Protein AF-A0A0F8ZEJ1-F1 (afdb_monomer)

pLDDT: me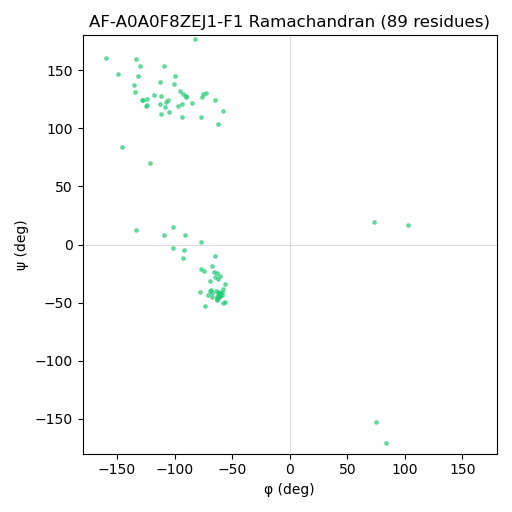an 88.2, std 9.76, range [40.5, 95.88]

Mean predicted aligned error: 4.87 Å

Nearest PDB structures (foldseek):
  7dwc-assembly4_D  TM=5.377E-01  e=4.653E+00  Bacteroides thetaiotaomicron VPI-5482
  6bkf-assembly1_A  TM=5.881E-01  e=9.339E+00  Homo sapiens
  8em5-assembly5_E  TM=4.392E-01  e=9.339E+00  Mycolicibacterium thermoresistibile
  1vpv-assembly1_A  TM=3.616E-01  e=7.249E+00  Thermotoga maritima

Organism: NCBI:txid412755

Radius of gyration: 14.81 Å; Cα contacts (8 Å, |Δi|>4): 144; chains: 1; bounding box: 30×26×49 Å

Structure (mmCIF, N/CA/C/O backbone):
data_AF-A0A0F8ZEJ1-F1
#
_entry.id   AF-A0A0F8ZEJ1-F1
#
loop_
_atom_site.group_PDB
_atom_site.id
_atom_site.type_symbol
_atom_site.label_atom_id
_atom_site.label_alt_id
_atom_site.label_comp_id
_atom_site.label_asym_id
_atom_site.label_entity_id
_atom_site.label_seq_id
_atom_site.pdbx_PDB_ins_code
_atom_site.Cartn_x
_atom_site.Cartn_y
_atom_site.Cartn_z
_atom_site.occupancy
_atom_site.B_iso_or_equiv
_atom_site.auth_seq_id
_atom_site.auth_comp_id
_atom_site.auth_asym_id
_atom_site.auth_atom_id
_atom_site.pdbx_PDB_model_num
ATOM 1 N N . MET A 1 1 ? -14.237 -6.514 -11.236 1.00 40.50 1 MET A N 1
ATOM 2 C CA . MET A 1 1 ? -14.770 -6.798 -9.885 1.00 40.50 1 MET A CA 1
ATOM 3 C C . MET A 1 1 ? -15.176 -5.473 -9.253 1.00 40.50 1 MET A C 1
ATOM 5 O O . MET A 1 1 ? -14.572 -4.466 -9.595 1.00 40.50 1 MET A O 1
ATOM 9 N N . ALA A 1 2 ? -16.233 -5.416 -8.437 1.00 44.53 2 ALA A N 1
ATOM 10 C CA . ALA A 1 2 ? -16.653 -4.152 -7.825 1.00 44.53 2 ALA A CA 1
ATOM 11 C C . ALA A 1 2 ? -15.563 -3.643 -6.866 1.00 44.53 2 ALA A C 1
ATOM 13 O O . ALA A 1 2 ? -15.179 -4.372 -5.953 1.00 44.53 2 ALA A O 1
ATOM 14 N N . ARG A 1 3 ? -15.083 -2.408 -7.075 1.00 59.78 3 ARG A N 1
ATOM 15 C CA . ARG A 1 3 ? -14.151 -1.715 -6.173 1.00 59.78 3 ARG A CA 1
ATOM 16 C C . ARG A 1 3 ? -14.832 -1.530 -4.824 1.00 59.78 3 ARG A C 1
ATOM 18 O O . ARG A 1 3 ? -15.723 -0.693 -4.693 1.00 59.78 3 ARG A O 1
ATOM 25 N N . ARG A 1 4 ? -14.456 -2.334 -3.835 1.00 73.00 4 ARG A N 1
ATOM 26 C CA . ARG A 1 4 ? -14.913 -2.135 -2.462 1.00 73.00 4 ARG A CA 1
ATOM 27 C C . ARG A 1 4 ? -13.916 -1.219 -1.767 1.00 73.00 4 ARG A C 1
ATOM 29 O O . ARG A 1 4 ? -12.718 -1.471 -1.806 1.00 73.00 4 ARG A O 1
ATOM 36 N N . THR A 1 5 ? -14.427 -0.159 -1.162 1.00 89.25 5 THR A N 1
ATOM 37 C CA . THR A 1 5 ? -13.674 0.749 -0.299 1.00 89.25 5 THR A CA 1
ATOM 38 C C . THR A 1 5 ? -14.127 0.546 1.140 1.00 89.25 5 THR A C 1
ATOM 40 O O . THR A 1 5 ? -15.268 0.154 1.395 1.00 89.25 5 THR A O 1
ATOM 43 N N . HIS A 1 6 ? -13.246 0.848 2.087 1.00 92.00 6 HIS A N 1
ATOM 44 C CA . HIS A 1 6 ? -13.589 0.941 3.498 1.00 92.00 6 HIS A CA 1
ATOM 45 C C . HIS A 1 6 ? -12.940 2.200 4.065 1.00 92.00 6 HIS A C 1
ATOM 47 O O . HIS A 1 6 ? -11.800 2.507 3.740 1.00 92.00 6 HIS A O 1
ATOM 53 N N . LYS A 1 7 ? -13.666 2.956 4.894 1.00 92.56 7 LYS A N 1
ATOM 54 C CA . LYS A 1 7 ? -13.181 4.241 5.430 1.00 92.56 7 LYS A CA 1
ATOM 55 C C . LYS A 1 7 ? -11.895 4.116 6.261 1.00 92.56 7 LYS A C 1
ATOM 57 O O . LYS A 1 7 ? -11.126 5.065 6.312 1.00 92.56 7 LYS A O 1
ATOM 62 N N . ASP A 1 8 ? -11.686 2.944 6.860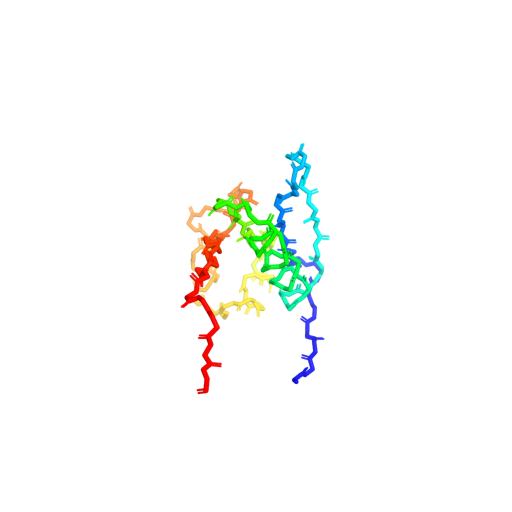 1.00 93.56 8 ASP A N 1
ATOM 63 C CA . ASP A 1 8 ? -10.553 2.641 7.743 1.00 93.56 8 ASP A CA 1
ATOM 64 C C . ASP A 1 8 ? -9.454 1.832 7.029 1.00 93.56 8 ASP A C 1
ATOM 66 O O . ASP A 1 8 ? -8.627 1.218 7.697 1.00 93.56 8 ASP A O 1
ATOM 70 N N . VAL A 1 9 ? -9.488 1.768 5.692 1.00 93.62 9 VAL A N 1
ATOM 71 C CA . VAL A 1 9 ? -8.450 1.129 4.874 1.00 93.62 9 VAL A CA 1
ATOM 72 C C . VAL A 1 9 ? -7.991 2.108 3.804 1.00 93.62 9 VAL A C 1
ATOM 74 O O . VAL A 1 9 ? -8.793 2.616 3.017 1.00 93.62 9 VAL A O 1
ATOM 77 N N . GLU A 1 10 ? -6.692 2.366 3.776 1.00 95.69 10 GLU A N 1
ATOM 78 C CA . GLU A 1 10 ? -6.042 3.219 2.788 1.00 95.69 10 GLU A CA 1
ATOM 79 C C . GLU A 1 10 ? -4.791 2.535 2.248 1.00 95.69 10 GLU A C 1
ATOM 81 O O . GLU A 1 10 ? -4.243 1.622 2.861 1.00 95.69 10 GLU A O 1
ATOM 86 N N . TYR A 1 11 ? -4.346 2.984 1.081 1.00 95.88 11 TYR A N 1
ATOM 87 C CA . TYR A 1 11 ? -3.171 2.442 0.414 1.00 95.88 11 TYR A CA 1
ATOM 88 C C . TYR A 1 11 ? -2.236 3.587 0.083 1.00 95.88 11 TYR A C 1
ATOM 90 O O . TYR A 1 11 ? -2.657 4.540 -0.571 1.00 95.88 11 TYR A O 1
ATOM 98 N N . ALA A 1 12 ? -0.993 3.520 0.527 1.00 95.75 12 ALA A N 1
ATOM 99 C CA . ALA A 1 12 ? -0.013 4.559 0.295 1.00 95.75 12 ALA A CA 1
ATOM 100 C C . ALA A 1 12 ? 1.102 4.077 -0.625 1.00 95.75 12 ALA A C 1
ATOM 102 O O . ALA A 1 12 ? 1.556 2.945 -0.519 1.00 95.75 12 ALA A O 1
ATOM 103 N N . VAL A 1 13 ? 1.539 4.947 -1.529 1.00 95.00 13 VAL A N 1
ATOM 104 C CA . VAL A 1 13 ? 2.666 4.696 -2.428 1.00 95.00 13 VAL A CA 1
ATOM 105 C C . VAL A 1 13 ? 3.553 5.927 -2.421 1.00 95.00 13 VAL A C 1
ATOM 107 O O . VAL A 1 13 ? 3.051 7.041 -2.592 1.00 95.00 13 VAL A O 1
ATOM 110 N N . ASP A 1 14 ? 4.854 5.730 -2.249 1.00 89.75 14 ASP A N 1
ATOM 111 C CA . ASP A 1 14 ? 5.829 6.808 -2.387 1.00 89.75 14 ASP A CA 1
ATOM 112 C C . ASP A 1 14 ? 6.001 7.174 -3.863 1.00 89.75 14 ASP A C 1
ATOM 114 O O . ASP A 1 14 ? 6.182 6.313 -4.727 1.00 89.75 14 ASP A O 1
ATOM 118 N N . ASP A 1 15 ? 5.915 8.465 -4.167 1.00 78.88 15 ASP A N 1
ATOM 119 C CA . ASP A 1 15 ? 6.142 8.978 -5.507 1.00 78.88 15 ASP A CA 1
ATOM 120 C C . ASP A 1 15 ? 7.637 9.164 -5.817 1.00 78.88 15 ASP A C 1
ATOM 122 O O . ASP A 1 15 ? 8.528 8.993 -4.982 1.00 78.88 15 ASP A O 1
ATOM 126 N N . THR A 1 16 ? 7.925 9.562 -7.055 1.00 74.31 16 THR A N 1
ATOM 127 C CA . THR A 1 16 ? 9.292 9.759 -7.559 1.00 74.31 16 THR A CA 1
ATOM 128 C C . THR A 1 16 ? 10.062 10.892 -6.870 1.00 74.31 16 THR A C 1
ATOM 130 O O . THR A 1 16 ? 11.259 11.041 -7.107 1.00 74.31 16 THR A O 1
ATOM 133 N N . H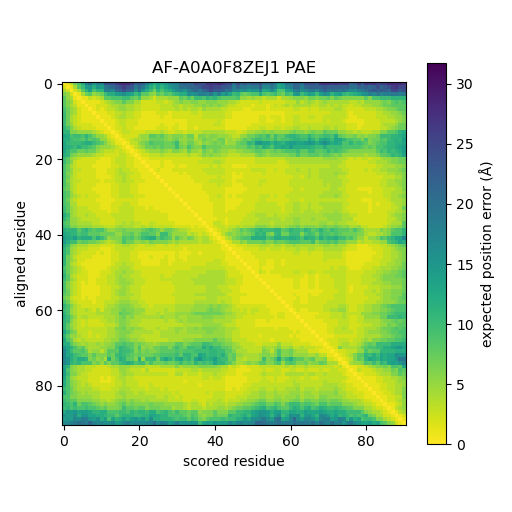IS A 1 17 ? 9.394 11.711 -6.057 1.00 75.88 17 HIS A N 1
ATOM 134 C CA . HIS A 1 17 ? 9.958 12.831 -5.305 1.00 75.88 17 HIS A CA 1
ATOM 135 C C . HIS A 1 17 ? 10.008 12.547 -3.796 1.00 75.88 17 HIS A C 1
ATOM 137 O O . HIS A 1 17 ? 10.316 13.453 -3.019 1.00 75.88 17 HIS A O 1
ATOM 143 N N . GLY A 1 18 ? 9.706 11.312 -3.375 1.00 74.50 18 GLY A N 1
ATOM 144 C CA . GLY A 1 18 ? 9.637 10.923 -1.969 1.00 74.50 18 GLY A CA 1
ATOM 145 C C . GLY A 1 18 ? 8.409 11.475 -1.241 1.00 74.50 18 GLY A C 1
ATOM 146 O O . GLY A 1 18 ? 8.422 11.560 -0.015 1.00 74.50 18 GLY A O 1
ATOM 147 N N . GLN A 1 19 ? 7.366 11.891 -1.968 1.00 84.12 19 GLN A N 1
ATOM 148 C CA . GLN A 1 19 ? 6.082 12.249 -1.375 1.00 84.12 19 GLN A CA 1
ATOM 149 C C . GLN A 1 19 ? 5.152 11.042 -1.359 1.00 84.12 19 GLN A C 1
ATOM 151 O O . GLN A 1 19 ? 4.914 10.398 -2.379 1.00 84.12 19 GLN A O 1
ATOM 156 N N . GLN A 1 20 ? 4.570 10.776 -0.198 1.00 89.06 20 GLN A N 1
ATOM 157 C CA . GLN A 1 20 ? 3.599 9.708 -0.041 1.00 89.06 20 GLN A CA 1
ATOM 158 C C . GLN A 1 20 ? 2.251 10.127 -0.636 1.00 89.06 20 GLN A C 1
ATOM 160 O O . GLN A 1 20 ? 1.686 11.166 -0.280 1.00 89.06 20 GLN A O 1
ATOM 165 N N . ARG A 1 21 ? 1.700 9.296 -1.521 1.00 93.44 21 ARG A N 1
ATOM 166 C CA . ARG A 1 21 ? 0.361 9.476 -2.083 1.00 93.44 21 ARG A CA 1
ATOM 167 C C . ARG A 1 21 ? -0.573 8.385 -1.583 1.00 93.44 21 ARG A C 1
ATOM 169 O O . ARG A 1 21 ? -0.276 7.205 -1.729 1.00 93.44 21 ARG A O 1
ATOM 176 N N . THR A 1 22 ? -1.721 8.782 -1.036 1.00 94.62 22 THR A N 1
ATOM 177 C CA . THR A 1 22 ? -2.736 7.855 -0.523 1.00 94.62 22 THR A CA 1
ATOM 178 C C . THR A 1 22 ? -3.879 7.639 -1.514 1.00 94.62 22 THR A C 1
ATOM 180 O O . THR A 1 22 ? -4.308 8.543 -2.236 1.00 94.62 22 THR A O 1
ATOM 183 N N . PHE A 1 23 ? -4.392 6.416 -1.534 1.00 95.19 23 PHE A N 1
ATOM 184 C CA . PHE A 1 23 ? -5.472 5.941 -2.386 1.00 95.19 23 PHE A CA 1
ATOM 185 C C . PHE A 1 23 ? -6.519 5.220 -1.539 1.00 95.19 23 PHE A C 1
ATOM 187 O O . PHE A 1 23 ? -6.223 4.655 -0.486 1.00 95.19 23 PHE A O 1
ATOM 194 N N . LYS A 1 24 ? -7.766 5.218 -2.017 1.00 93.81 24 LYS A N 1
ATOM 195 C CA . LYS A 1 24 ? -8.890 4.549 -1.338 1.00 93.81 24 LYS A CA 1
ATOM 196 C C . LYS A 1 24 ? -9.123 3.121 -1.818 1.00 93.81 24 LYS A C 1
ATOM 198 O O . LYS A 1 24 ? -9.907 2.397 -1.211 1.00 93.81 24 LYS A O 1
ATOM 203 N N . THR A 1 25 ? -8.484 2.723 -2.917 1.00 93.69 25 THR A N 1
ATOM 204 C CA . THR A 1 25 ? -8.601 1.379 -3.483 1.00 93.69 25 THR A CA 1
ATOM 205 C C . THR A 1 25 ? -7.228 0.802 -3.787 1.00 93.69 25 THR A C 1
ATOM 207 O O . THR A 1 25 ? -6.330 1.525 -4.225 1.00 93.69 25 THR A O 1
ATOM 210 N N . PHE A 1 26 ? -7.098 -0.511 -3.596 1.00 92.75 26 PHE A N 1
ATOM 211 C CA . PHE A 1 26 ? -5.872 -1.236 -3.911 1.00 92.75 26 PHE A CA 1
ATOM 212 C C . PHE A 1 26 ? -5.523 -1.119 -5.398 1.00 92.75 26 PHE A C 1
ATOM 214 O O . PHE A 1 26 ? -4.387 -0.811 -5.729 1.00 92.75 26 PHE A O 1
ATOM 221 N N . ASP A 1 27 ? -6.504 -1.275 -6.295 1.00 93.50 27 ASP A N 1
ATOM 222 C CA . ASP A 1 27 ? -6.286 -1.212 -7.748 1.00 93.50 27 ASP A CA 1
ATOM 223 C C . ASP A 1 27 ? -5.675 0.124 -8.205 1.00 93.50 27 ASP A C 1
ATOM 225 O O . ASP A 1 27 ? -4.839 0.152 -9.108 1.00 93.50 27 ASP A O 1
ATOM 229 N N . GLU A 1 28 ? -6.093 1.243 -7.603 1.00 94.25 28 GLU A N 1
ATOM 230 C CA . GLU A 1 28 ? -5.547 2.567 -7.928 1.00 94.25 28 GLU A CA 1
ATOM 231 C C . GLU A 1 28 ? -4.118 2.728 -7.411 1.00 94.25 28 GLU A C 1
ATOM 233 O O . GLU A 1 28 ? -3.260 3.202 -8.157 1.00 94.25 28 GLU A O 1
ATOM 238 N N . ALA A 1 29 ? -3.850 2.287 -6.178 1.00 95.25 29 ALA A N 1
ATOM 239 C CA . ALA A 1 29 ? -2.505 2.297 -5.610 1.00 95.25 29 ALA A CA 1
ATOM 240 C C . ALA A 1 29 ? -1.552 1.392 -6.396 1.00 95.25 29 ALA A C 1
ATOM 242 O O . ALA A 1 29 ? -0.474 1.829 -6.786 1.00 95.25 29 ALA A O 1
ATOM 243 N N . ALA A 1 30 ? -1.966 0.162 -6.701 1.00 94.06 30 ALA A N 1
ATOM 244 C CA . ALA A 1 30 ? -1.176 -0.797 -7.462 1.00 94.06 30 ALA A CA 1
ATOM 245 C C . ALA A 1 30 ? -0.902 -0.296 -8.885 1.00 94.06 30 ALA A C 1
ATOM 247 O O . ALA A 1 30 ? 0.234 -0.357 -9.350 1.00 94.06 30 ALA A O 1
ATOM 248 N N . GLY A 1 31 ? -1.909 0.262 -9.567 1.00 94.31 31 GLY A N 1
ATOM 249 C CA . GLY A 1 31 ? -1.727 0.860 -10.890 1.00 94.31 31 GLY A CA 1
ATOM 250 C C . GLY A 1 31 ? -0.732 2.023 -10.878 1.00 94.31 31 GLY A C 1
ATOM 251 O O . GLY A 1 31 ? 0.118 2.116 -11.764 1.00 94.31 31 GLY A O 1
ATOM 252 N N . PHE A 1 32 ? -0.795 2.881 -9.856 1.00 94.25 32 PHE A N 1
ATOM 253 C CA . PHE A 1 32 ? 0.155 3.977 -9.678 1.00 94.25 32 PHE A CA 1
ATOM 254 C C . PHE A 1 32 ? 1.571 3.474 -9.354 1.00 94.25 32 PHE A C 1
ATOM 256 O O . PHE A 1 32 ? 2.529 3.915 -9.988 1.00 94.25 32 PHE A O 1
ATOM 263 N N . ALA A 1 33 ? 1.705 2.509 -8.442 1.00 94.25 33 ALA A N 1
ATOM 264 C CA . ALA A 1 33 ? 2.985 1.917 -8.062 1.00 94.25 33 ALA A CA 1
ATOM 265 C C . ALA A 1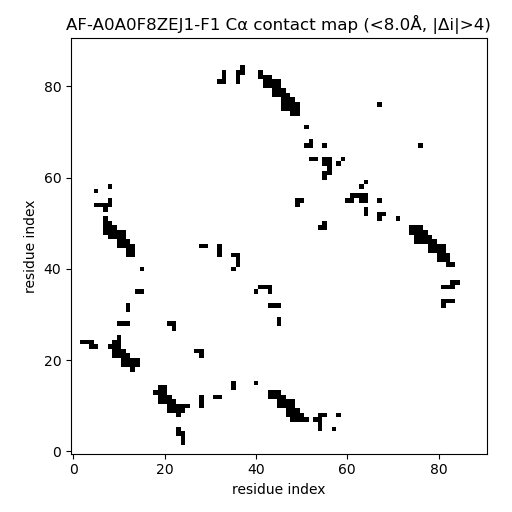 33 ? 3.679 1.229 -9.247 1.00 94.25 33 ALA A C 1
ATOM 267 O O . ALA A 1 33 ? 4.860 1.459 -9.498 1.00 94.25 33 ALA A O 1
ATOM 268 N N . VAL A 1 34 ? 2.935 0.445 -10.034 1.00 93.56 34 VAL A N 1
ATOM 269 C CA . VAL A 1 34 ? 3.453 -0.191 -11.255 1.00 93.56 34 VAL A CA 1
ATOM 270 C C . VAL A 1 34 ? 3.887 0.854 -12.280 1.00 93.56 34 VAL A C 1
ATOM 272 O O . VAL A 1 34 ? 4.932 0.683 -12.905 1.00 93.56 34 VAL A O 1
ATOM 275 N N . ALA A 1 35 ? 3.126 1.941 -12.448 1.00 92.25 35 ALA A N 1
ATOM 276 C CA . ALA A 1 35 ? 3.507 3.021 -13.353 1.00 92.25 35 ALA A CA 1
ATOM 277 C C . ALA A 1 35 ? 4.830 3.680 -12.928 1.00 92.25 35 ALA A C 1
ATOM 279 O O . ALA A 1 35 ? 5.704 3.864 -13.772 1.00 92.25 35 ALA A O 1
ATOM 280 N N . ILE A 1 36 ? 5.014 3.965 -11.634 1.00 91.69 36 ILE A N 1
ATOM 281 C CA . ILE A 1 36 ? 6.276 4.510 -11.108 1.00 91.69 36 ILE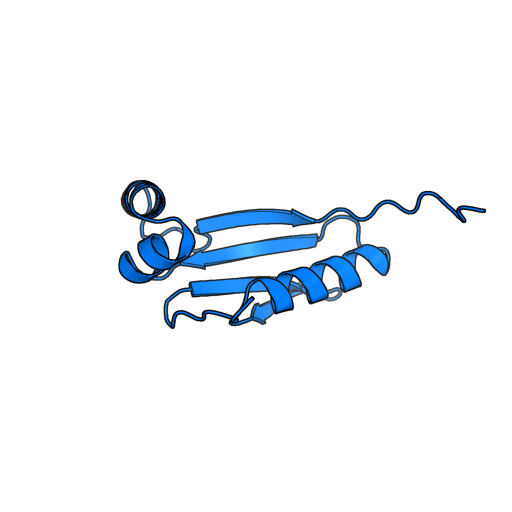 A CA 1
ATOM 282 C C . ILE A 1 36 ? 7.428 3.523 -11.315 1.00 91.69 36 ILE A C 1
ATOM 284 O O . ILE A 1 36 ? 8.481 3.906 -11.828 1.00 91.69 36 ILE A O 1
ATOM 288 N N . ALA A 1 37 ? 7.224 2.250 -10.975 1.00 90.88 37 ALA A N 1
ATOM 289 C CA . ALA A 1 37 ? 8.253 1.226 -11.126 1.00 90.88 37 ALA A CA 1
ATOM 290 C C . ALA A 1 37 ? 8.681 1.075 -12.597 1.00 90.88 37 ALA A C 1
ATOM 292 O O . ALA A 1 37 ? 9.870 1.039 -12.917 1.00 90.88 37 ALA A O 1
ATOM 293 N N . ALA A 1 38 ? 7.717 1.093 -13.523 1.00 89.75 38 ALA A N 1
ATOM 294 C CA . ALA A 1 38 ? 7.972 1.054 -14.960 1.00 89.75 38 ALA A CA 1
ATOM 295 C C . ALA A 1 38 ? 8.698 2.307 -15.490 1.00 89.75 38 ALA A C 1
ATOM 297 O O . ALA A 1 38 ? 9.372 2.230 -16.515 1.00 89.75 38 ALA A O 1
ATOM 298 N N . MET A 1 39 ? 8.608 3.452 -14.807 1.00 88.69 39 MET A N 1
ATOM 299 C CA . MET A 1 39 ? 9.363 4.664 -15.154 1.00 88.69 39 MET A CA 1
ATOM 300 C C . MET A 1 39 ? 10.840 4.615 -14.722 1.00 88.69 39 MET A C 1
ATOM 302 O O . MET A 1 39 ? 11.574 5.566 -14.979 1.00 88.69 39 MET A O 1
ATOM 306 N N . GLY A 1 40 ? 11.296 3.506 -14.129 1.00 82.06 40 GLY A N 1
ATOM 307 C CA . GLY A 1 40 ? 12.702 3.284 -13.784 1.00 82.06 40 GLY A CA 1
ATOM 308 C C . GLY A 1 40 ? 13.030 3.476 -12.306 1.00 82.06 40 GLY A C 1
ATOM 309 O O . GLY A 1 40 ? 14.203 3.608 -11.966 1.00 82.06 40 GLY A O 1
ATOM 310 N N . HIS A 1 41 ? 12.024 3.481 -11.431 1.00 82.25 41 HIS A N 1
ATOM 311 C CA . HIS A 1 41 ? 12.217 3.521 -9.983 1.00 82.25 41 HIS A CA 1
ATOM 312 C C . HIS A 1 41 ? 12.230 2.087 -9.427 1.00 82.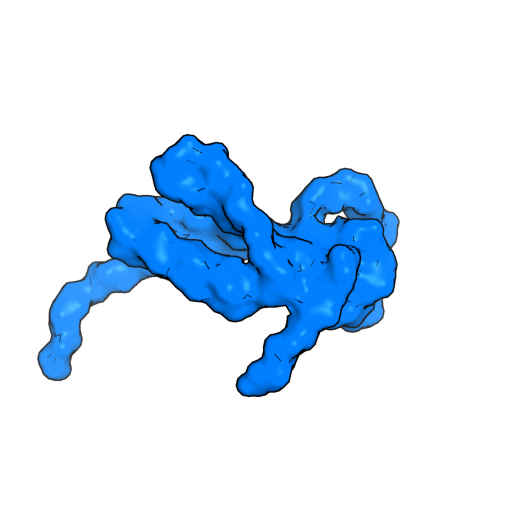25 41 HIS A C 1
ATOM 314 O O . HIS A 1 41 ? 11.195 1.425 -9.456 1.00 82.25 41 HIS A O 1
ATOM 320 N N . PRO A 1 42 ? 13.381 1.571 -8.960 1.00 72.94 42 PRO A N 1
ATOM 321 C CA . PRO A 1 42 ? 13.519 0.155 -8.612 1.00 72.94 42 PRO A CA 1
ATOM 322 C C . PRO A 1 42 ? 12.832 -0.240 -7.297 1.00 72.94 42 PRO A C 1
ATOM 324 O O . PRO A 1 42 ? 12.475 -1.406 -7.143 1.00 72.94 42 PRO A O 1
ATOM 327 N N . ASP A 1 43 ? 12.608 0.719 -6.394 1.00 81.06 43 ASP A N 1
ATOM 328 C CA . ASP A 1 43 ? 12.181 0.465 -5.014 1.00 81.06 43 ASP A CA 1
ATOM 329 C C . ASP A 1 43 ? 10.845 1.163 -4.718 1.00 81.06 43 ASP A C 1
ATOM 331 O O . ASP A 1 43 ? 10.786 2.162 -4.001 1.00 81.06 43 ASP A O 1
ATOM 335 N N . VAL A 1 44 ? 9.759 0.669 -5.319 1.00 91.38 44 VAL A N 1
ATOM 336 C CA . VAL A 1 44 ? 8.411 1.206 -5.078 1.00 91.38 44 VAL A CA 1
ATOM 337 C C . VAL A 1 44 ? 7.700 0.354 -4.037 1.00 91.38 44 VAL A C 1
ATOM 339 O O . VAL A 1 44 ? 7.448 -0.828 -4.266 1.00 91.38 44 VAL A O 1
ATOM 342 N N . ASN A 1 45 ? 7.335 0.965 -2.912 1.00 93.50 45 ASN A N 1
ATOM 343 C CA . ASN A 1 45 ? 6.543 0.318 -1.871 1.00 93.50 45 ASN A CA 1
ATOM 344 C C . ASN A 1 45 ? 5.075 0.736 -1.972 1.00 93.50 45 ASN A C 1
ATOM 346 O O . ASN A 1 45 ? 4.767 1.911 -2.179 1.00 93.50 45 ASN A O 1
ATOM 350 N N . LEU A 1 46 ? 4.182 -0.235 -1.802 1.00 94.88 46 LEU A N 1
ATOM 351 C CA . LEU A 1 46 ? 2.763 -0.021 -1.561 1.00 94.88 46 LEU A CA 1
ATOM 352 C C . LEU A 1 46 ? 2.457 -0.459 -0.131 1.00 94.88 46 LEU A C 1
ATOM 354 O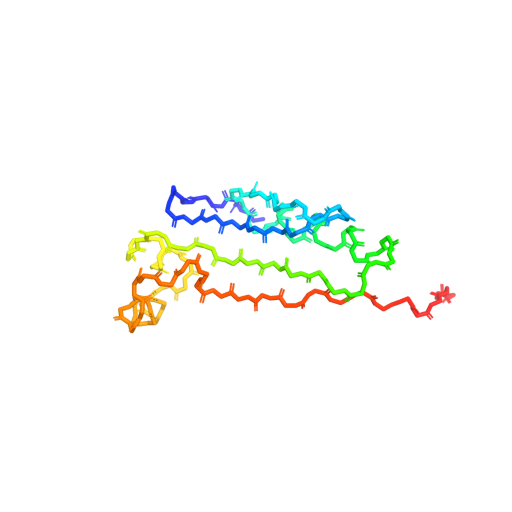 O . LEU A 1 46 ? 2.499 -1.645 0.190 1.00 94.88 46 LEU A O 1
ATOM 358 N N . ASP A 1 47 ? 2.127 0.509 0.708 1.00 95.81 47 ASP A N 1
ATOM 359 C CA . ASP A 1 47 ? 1.776 0.300 2.104 1.00 95.81 47 ASP A CA 1
ATOM 360 C C . ASP A 1 47 ? 0.263 0.210 2.265 1.00 95.81 47 ASP A C 1
ATOM 362 O O . ASP A 1 47 ? -0.487 1.053 1.768 1.00 95.81 47 ASP A O 1
ATOM 366 N N . VAL A 1 48 ? -0.193 -0.801 2.992 1.00 95.06 48 VAL A N 1
ATOM 367 C CA . VAL A 1 48 ? -1.580 -0.950 3.423 1.00 95.06 48 VAL A 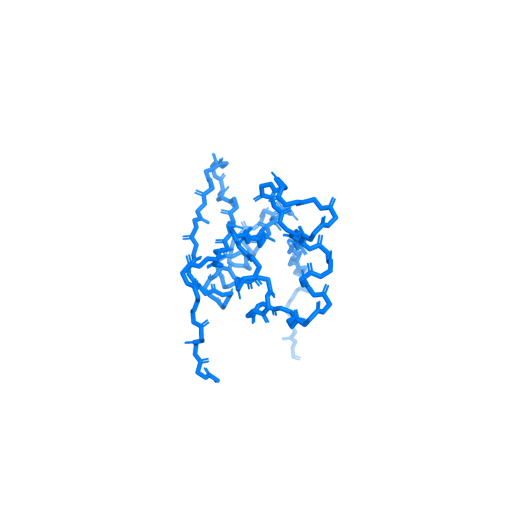CA 1
ATOM 368 C C . VAL A 1 48 ? -1.703 -0.342 4.811 1.00 95.06 48 VAL A C 1
ATOM 370 O O . VAL A 1 48 ? -1.030 -0.762 5.752 1.00 95.06 48 VAL A O 1
ATOM 373 N N . LEU A 1 49 ? -2.572 0.656 4.938 1.00 94.50 49 LEU A N 1
ATOM 374 C CA . LEU A 1 49 ? -2.827 1.371 6.182 1.00 94.50 49 LEU A CA 1
ATOM 375 C C . LEU A 1 49 ? -4.198 0.946 6.710 1.00 94.50 49 LEU A C 1
ATOM 377 O O . LEU A 1 49 ? -5.208 1.083 6.011 1.00 94.50 49 LEU A O 1
ATOM 381 N N . ILE A 1 50 ? -4.235 0.423 7.936 1.00 93.81 50 ILE A N 1
ATOM 382 C CA . ILE A 1 50 ? -5.463 -0.043 8.582 1.00 93.81 50 ILE A CA 1
ATOM 383 C C . ILE A 1 50 ? -5.637 0.672 9.913 1.00 93.81 50 ILE A C 1
ATOM 385 O O . ILE A 1 50 ? -4.823 0.540 10.817 1.00 93.81 50 ILE A O 1
ATOM 389 N N . TRP A 1 51 ? -6.748 1.393 10.043 1.00 92.06 51 TRP A N 1
ATOM 390 C CA . TRP A 1 51 ? -7.001 2.275 11.187 1.00 92.06 51 TRP A CA 1
ATOM 391 C C . TRP A 1 51 ? -7.955 1.676 12.224 1.00 92.06 51 TRP A C 1
ATOM 393 O O . TRP A 1 51 ? -8.273 2.312 13.228 1.00 92.06 51 TRP A O 1
ATOM 403 N N . SER A 1 52 ? -8.494 0.480 11.967 1.00 93.75 52 SER A N 1
ATOM 404 C CA . SER A 1 52 ? -9.441 -0.165 12.874 1.00 93.75 52 SER A CA 1
ATOM 405 C C . SER A 1 52 ? -9.544 -1.673 12.645 1.00 93.75 52 SER A C 1
ATOM 407 O O . SER A 1 52 ? -9.307 -2.173 11.545 1.00 93.75 52 SER A O 1
ATOM 409 N N . LYS A 1 53 ? -10.053 -2.398 13.651 1.00 94.31 53 LYS A N 1
ATOM 410 C CA . LYS A 1 53 ? -10.436 -3.819 13.520 1.00 94.31 53 LYS A CA 1
ATOM 411 C C . LYS A 1 53 ? -11.447 -4.066 12.400 1.00 94.31 53 LYS A C 1
ATOM 413 O O . LYS A 1 53 ? -11.423 -5.118 11.771 1.00 94.31 53 LYS A O 1
ATOM 418 N N . ALA A 1 54 ? -12.358 -3.119 12.158 1.00 93.81 54 ALA A N 1
ATOM 419 C CA . ALA A 1 54 ? -13.326 -3.235 11.070 1.00 93.81 54 ALA A CA 1
ATOM 420 C C . ALA A 1 54 ? -12.633 -3.131 9.703 1.00 93.81 54 ALA A C 1
ATOM 422 O O . ALA A 1 54 ? -12.966 -3.893 8.797 1.00 93.81 54 ALA A O 1
ATOM 423 N N . GLY A 1 55 ? -11.637 -2.247 9.583 1.00 93.06 55 GLY A N 1
ATOM 424 C CA . GLY A 1 55 ? -10.762 -2.167 8.416 1.00 93.06 55 GLY A CA 1
ATOM 425 C C . GLY A 1 55 ? -9.942 -3.440 8.213 1.00 93.06 55 GLY A C 1
ATOM 426 O O . GLY A 1 55 ? -9.942 -3.984 7.113 1.00 93.06 55 GLY A O 1
ATOM 427 N N . ALA A 1 56 ? -9.345 -3.974 9.282 1.00 93.38 56 ALA A N 1
ATOM 428 C CA . ALA A 1 56 ? -8.606 -5.238 9.255 1.00 93.38 56 ALA A CA 1
ATOM 429 C C . ALA A 1 56 ? -9.483 -6.385 8.741 1.00 93.38 56 ALA A C 1
ATOM 431 O O . ALA A 1 56 ? -9.139 -7.063 7.773 1.00 93.38 56 ALA A O 1
ATOM 432 N N . ARG A 1 57 ? -10.690 -6.517 9.306 1.00 94.19 57 ARG A N 1
ATOM 433 C CA . ARG A 1 57 ? -11.670 -7.514 8.869 1.00 94.19 57 ARG A CA 1
ATOM 434 C C . ARG A 1 57 ? -12.061 -7.358 7.407 1.00 94.19 57 ARG A C 1
ATOM 436 O O . ARG A 1 57 ? -12.238 -8.348 6.705 1.00 94.19 57 ARG A O 1
ATOM 443 N N . PHE A 1 58 ? -12.246 -6.120 6.961 1.00 92.81 58 PHE A N 1
ATOM 444 C CA . PHE A 1 58 ? -12.561 -5.831 5.570 1.00 92.81 58 PHE A CA 1
ATOM 445 C C . PHE A 1 58 ? -11.418 -6.237 4.628 1.00 92.81 58 PHE A C 1
ATOM 447 O O . PHE A 1 58 ? -11.696 -6.751 3.547 1.00 92.81 58 PHE A O 1
ATOM 454 N N . TYR A 1 59 ? -10.166 -6.008 5.034 1.00 91.56 59 TYR A N 1
ATOM 455 C CA . TYR A 1 59 ? -8.977 -6.265 4.226 1.00 91.56 59 TYR A CA 1
ATOM 456 C C . TYR A 1 59 ? -8.650 -7.760 4.106 1.00 91.56 59 TYR A C 1
ATOM 458 O O . TYR A 1 59 ? -8.538 -8.264 2.991 1.00 91.56 59 TYR A O 1
ATOM 466 N N . GLY A 1 60 ? -8.546 -8.473 5.231 1.00 90.88 60 GLY A N 1
ATOM 467 C CA . GLY A 1 60 ? -8.083 -9.868 5.257 1.00 90.88 60 GLY A CA 1
ATOM 468 C C . GLY A 1 60 ? -8.930 -10.817 6.105 1.00 90.88 60 GLY A C 1
ATOM 469 O O . GLY A 1 60 ? -8.514 -11.938 6.370 1.00 90.88 60 GLY A O 1
ATOM 470 N N . GLY A 1 61 ? -10.125 -10.405 6.537 1.00 92.69 61 GLY A N 1
ATOM 471 C CA . GLY A 1 61 ? -10.999 -11.248 7.354 1.00 92.69 61 GLY A CA 1
ATOM 472 C C . GLY A 1 61 ? -10.531 -11.373 8.803 1.00 92.69 61 GLY A C 1
ATOM 473 O O . GLY A 1 61 ? -9.918 -10.460 9.352 1.00 92.69 61 GLY A O 1
ATOM 474 N N . ASP A 1 62 ? -10.880 -12.483 9.451 1.00 94.06 62 ASP A N 1
ATOM 475 C CA . ASP A 1 62 ? -10.646 -12.654 10.889 1.00 94.06 62 ASP A CA 1
ATOM 476 C C . ASP A 1 62 ? -9.143 -12.797 11.225 1.00 94.06 62 ASP A C 1
ATOM 478 O O . ASP A 1 62 ? -8.707 -12.261 12.238 1.00 94.06 62 ASP A O 1
ATOM 482 N N . GLU A 1 63 ? -8.331 -13.378 10.334 1.00 91.62 63 GLU A N 1
ATOM 483 C CA . GLU A 1 63 ? -6.862 -13.459 10.475 1.00 91.62 63 GLU A CA 1
ATOM 484 C C . GLU A 1 63 ? -6.215 -12.063 10.526 1.00 91.62 63 GLU A C 1
ATOM 486 O O . GLU A 1 63 ? -5.404 -11.764 11.400 1.00 91.62 63 GLU A O 1
ATOM 491 N N . ALA A 1 64 ? -6.656 -11.139 9.667 1.00 91.38 64 ALA A N 1
ATOM 492 C CA . ALA A 1 64 ? -6.161 -9.764 9.699 1.00 91.38 64 ALA A CA 1
ATOM 493 C C . ALA A 1 64 ? -6.531 -9.027 10.999 1.00 91.38 64 ALA A C 1
ATOM 495 O O . ALA A 1 64 ? -5.806 -8.127 11.423 1.00 91.38 64 ALA A O 1
ATOM 496 N N . ILE A 1 65 ? -7.636 -9.396 11.663 1.00 93.44 65 ILE A N 1
ATOM 497 C CA . ILE A 1 65 ? -7.965 -8.852 12.989 1.00 93.44 65 ILE A CA 1
ATOM 498 C C . ILE A 1 65 ? -6.954 -9.333 14.028 1.00 93.44 65 ILE A C 1
ATOM 500 O O . ILE A 1 65 ? -6.576 -8.543 14.892 1.00 93.44 65 ILE A O 1
ATOM 504 N N . GLU A 1 66 ? -6.556 -10.606 13.985 1.00 92.00 66 GLU A N 1
ATOM 505 C CA . GLU A 1 66 ? -5.556 -11.164 14.903 1.00 92.00 66 GLU A CA 1
ATOM 506 C C . GLU A 1 66 ? -4.247 -10.386 14.780 1.00 92.00 66 GLU A C 1
ATOM 508 O O . GLU A 1 66 ? -3.802 -9.817 15.773 1.00 92.00 66 GLU A O 1
ATOM 513 N N . HIS A 1 67 ? -3.756 -10.204 13.553 1.00 88.00 67 HIS A N 1
ATOM 514 C CA . HIS A 1 67 ? -2.560 -9.407 13.265 1.00 88.00 67 HIS A CA 1
ATOM 515 C C . HIS A 1 67 ? -2.703 -7.952 13.736 1.00 88.00 67 HIS A C 1
ATOM 517 O O . HIS A 1 67 ? -1.807 -7.406 14.373 1.00 88.00 67 HIS A O 1
ATOM 523 N N . TYR A 1 68 ? -3.859 -7.319 13.500 1.00 90.31 68 TYR A N 1
ATOM 524 C CA . TYR A 1 68 ? -4.104 -5.948 13.963 1.00 90.31 68 TYR A CA 1
ATOM 525 C C . TYR A 1 68 ? -4.066 -5.831 15.495 1.00 90.31 68 TYR A C 1
ATOM 527 O O . TYR A 1 68 ? -3.740 -4.777 16.026 1.00 90.31 68 TYR A O 1
ATOM 535 N N . ASN A 1 69 ? -4.421 -6.888 16.232 1.00 91.38 69 ASN A N 1
ATOM 536 C CA . ASN A 1 69 ? -4.357 -6.873 17.694 1.00 91.38 69 ASN A CA 1
ATOM 537 C C . ASN A 1 69 ? -2.938 -7.040 18.243 1.00 91.38 69 ASN A C 1
ATOM 539 O O . ASN A 1 69 ? -2.723 -6.688 19.402 1.00 91.38 69 ASN A O 1
ATOM 543 N N . GLU A 1 70 ? -2.011 -7.594 17.460 1.00 91.19 70 GLU A N 1
ATOM 544 C CA . GLU A 1 70 ? -0.613 -7.750 17.868 1.00 91.19 70 GLU A CA 1
ATOM 545 C C . GLU A 1 70 ? 0.088 -6.391 17.957 1.00 91.19 70 GLU A C 1
ATOM 547 O O . GLU A 1 70 ? 0.811 -6.145 18.922 1.00 91.19 70 GLU A O 1
ATOM 552 N N . ASP A 1 71 ? -0.192 -5.492 17.007 1.00 87.25 71 ASP A N 1
ATOM 553 C CA . ASP A 1 71 ? 0.288 -4.107 17.021 1.00 87.25 71 ASP A CA 1
ATOM 554 C C . ASP A 1 71 ? -0.742 -3.128 16.410 1.00 87.25 71 ASP A C 1
ATOM 556 O O . ASP A 1 71 ? -0.661 -2.774 15.231 1.00 87.25 71 ASP A O 1
ATOM 560 N N . PRO A 1 72 ? -1.731 -2.662 17.199 1.00 80.25 72 PRO A N 1
ATOM 561 C CA . PRO A 1 72 ? -2.757 -1.730 16.722 1.00 80.25 72 PRO A CA 1
ATOM 562 C C . PRO A 1 72 ? -2.227 -0.329 16.387 1.00 80.25 72 PRO A C 1
ATOM 564 O O . PRO A 1 72 ? -2.927 0.438 15.723 1.00 80.25 72 PRO A O 1
ATOM 567 N N . GLU A 1 73 ? -1.040 0.018 16.896 1.00 79.31 73 GLU A N 1
ATOM 568 C CA . GLU A 1 73 ? -0.398 1.327 16.722 1.00 79.31 73 GLU A CA 1
ATOM 569 C C . GLU A 1 73 ? 0.536 1.347 15.501 1.00 79.31 73 GLU A C 1
ATOM 571 O O . GLU A 1 73 ? 1.076 2.401 15.152 1.00 79.31 73 GLU A O 1
ATOM 576 N N . ALA A 1 74 ? 0.724 0.205 14.830 1.00 77.12 74 ALA A N 1
ATOM 577 C CA . ALA A 1 74 ? 1.479 0.135 13.593 1.00 77.12 74 ALA A CA 1
ATOM 578 C C . ALA A 1 74 ? 0.855 1.061 12.538 1.00 77.12 74 ALA A C 1
ATOM 580 O O . ALA A 1 74 ? -0.249 0.834 12.040 1.00 77.12 74 ALA A O 1
ATOM 581 N N . SER A 1 75 ? 1.599 2.097 12.144 1.00 75.81 75 SER A N 1
ATOM 582 C CA . SER A 1 75 ? 1.172 3.019 11.084 1.00 75.81 75 SER A CA 1
ATOM 583 C C . SER A 1 75 ? 1.017 2.327 9.725 1.00 75.81 75 SER A C 1
ATOM 585 O O . SER A 1 75 ? 0.280 2.821 8.879 1.00 75.81 75 SER A O 1
ATOM 587 N N . VAL A 1 76 ? 1.715 1.206 9.504 1.00 88.88 76 VAL A N 1
ATOM 588 C CA . VAL A 1 76 ? 1.646 0.381 8.290 1.00 88.88 76 VAL A CA 1
ATOM 589 C C . VAL A 1 76 ? 1.302 -1.042 8.705 1.00 88.88 76 VAL A C 1
ATOM 591 O O . VAL A 1 76 ? 2.060 -1.669 9.439 1.00 88.88 76 VAL A O 1
ATOM 594 N N . PHE A 1 77 ? 0.170 -1.543 8.219 1.00 92.12 77 PHE A N 1
ATOM 595 C CA . PHE A 1 77 ? -0.301 -2.896 8.506 1.00 92.12 77 PHE A CA 1
ATOM 596 C C . PHE A 1 77 ? 0.444 -3.941 7.667 1.00 92.12 77 PHE A C 1
ATOM 598 O O . PHE A 1 77 ? 0.819 -4.999 8.160 1.00 92.12 77 PHE A O 1
ATOM 605 N N . GLU A 1 78 ? 0.684 -3.631 6.393 1.00 92.12 78 GLU A N 1
ATOM 606 C CA . GLU A 1 78 ? 1.409 -4.495 5.463 1.00 92.12 78 GLU A CA 1
ATOM 607 C C . GLU A 1 78 ? 2.159 -3.636 4.439 1.00 92.12 78 GLU A C 1
ATOM 609 O O . GLU A 1 78 ? 1.673 -2.574 4.050 1.00 92.12 78 GLU A O 1
ATOM 614 N N . ARG A 1 79 ? 3.330 -4.092 3.981 1.00 93.69 79 ARG A N 1
ATOM 615 C CA . ARG A 1 79 ? 4.111 -3.437 2.923 1.00 93.69 79 ARG A CA 1
ATOM 616 C C . ARG A 1 79 ? 4.376 -4.410 1.783 1.00 93.69 79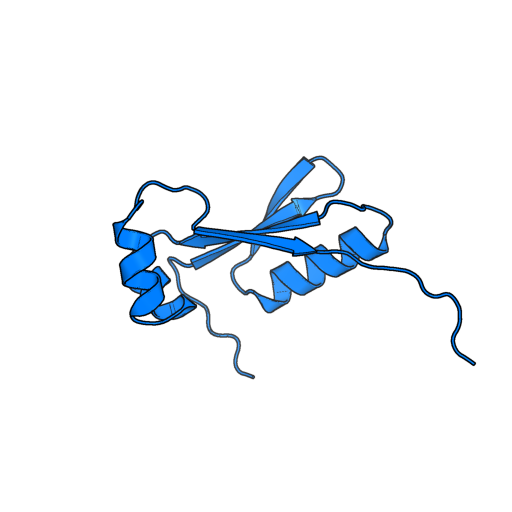 ARG A C 1
ATOM 618 O O . ARG A 1 79 ? 4.967 -5.467 1.993 1.00 93.69 79 ARG A O 1
ATOM 625 N N . LEU A 1 80 ? 4.002 -4.006 0.574 1.00 93.56 80 LEU A N 1
ATOM 626 C CA . LEU A 1 80 ? 4.260 -4.731 -0.661 1.00 93.56 80 LEU A CA 1
ATOM 627 C C . LEU A 1 80 ? 5.376 -4.040 -1.445 1.00 93.56 80 LEU A C 1
ATOM 629 O O . LEU A 1 80 ? 5.267 -2.867 -1.796 1.00 93.56 80 LEU A O 1
ATOM 633 N N . GLU A 1 81 ? 6.429 -4.788 -1.763 1.00 93.00 81 GLU A N 1
ATOM 634 C CA . GLU A 1 81 ? 7.487 -4.331 -2.663 1.00 93.00 81 GLU A CA 1
ATOM 635 C C . GLU A 1 81 ? 7.076 -4.593 -4.119 1.00 93.00 81 GLU A C 1
ATOM 637 O O . GLU A 1 81 ? 6.818 -5.732 -4.519 1.00 93.00 81 GLU A O 1
ATOM 642 N N . ILE A 1 82 ? 7.022 -3.537 -4.929 1.00 92.00 82 ILE A N 1
ATOM 643 C CA . ILE A 1 82 ? 6.616 -3.599 -6.331 1.00 92.00 82 ILE A CA 1
ATOM 644 C C . ILE A 1 82 ? 7.853 -3.483 -7.217 1.00 92.00 82 ILE A C 1
ATOM 646 O O . ILE A 1 82 ? 8.491 -2.435 -7.291 1.00 92.00 82 ILE A O 1
ATOM 650 N N . ARG A 1 83 ? 8.164 -4.561 -7.946 1.00 89.75 83 ARG A N 1
ATOM 651 C CA . ARG A 1 83 ? 9.283 -4.608 -8.897 1.00 89.75 83 ARG A CA 1
ATOM 652 C C . ARG A 1 83 ? 8.792 -4.858 -10.315 1.00 89.75 83 ARG A C 1
ATOM 654 O O . ARG A 1 83 ? 8.080 -5.827 -10.574 1.00 89.75 83 ARG A O 1
ATOM 661 N N . VAL A 1 84 ? 9.230 -4.015 -11.247 1.00 89.62 84 VAL A N 1
ATOM 662 C CA . VAL A 1 84 ? 8.977 -4.179 -12.685 1.00 89.62 84 VAL A CA 1
ATOM 663 C C . VAL A 1 84 ? 10.295 -4.468 -13.392 1.00 89.62 84 VAL A C 1
ATOM 665 O O . VAL A 1 84 ? 11.219 -3.662 -13.357 1.00 89.62 84 VAL A O 1
ATOM 668 N N . ASN A 1 85 ? 10.368 -5.618 -14.064 1.00 88.44 85 ASN A N 1
ATOM 669 C CA . ASN A 1 85 ? 11.548 -6.039 -14.816 1.00 88.44 85 ASN A CA 1
ATOM 670 C C . ASN A 1 85 ? 11.280 -5.956 -16.323 1.00 88.44 85 ASN A C 1
ATOM 672 O O . ASN A 1 85 ? 10.419 -6.664 -16.849 1.00 88.44 85 ASN A O 1
ATOM 676 N N . PHE A 1 86 ? 12.043 -5.123 -17.032 1.00 82.88 86 PHE A N 1
ATOM 677 C CA . PHE A 1 86 ? 11.986 -5.046 -18.491 1.00 82.88 86 PHE A CA 1
ATOM 678 C C . PHE A 1 86 ? 12.724 -6.231 -19.120 1.00 82.88 86 PHE A C 1
ATOM 680 O O . PHE A 1 86 ? 13.949 -6.296 -19.096 1.00 82.88 86 PHE A O 1
ATOM 687 N N . VAL A 1 87 ? 11.975 -7.147 -19.733 1.00 87.69 87 VAL A N 1
ATOM 688 C CA . VAL A 1 87 ? 12.519 -8.348 -20.401 1.00 87.69 87 VAL A CA 1
ATOM 689 C C . VAL A 1 87 ? 12.838 -8.137 -21.890 1.00 87.69 87 VAL A C 1
ATOM 691 O O . VAL A 1 87 ? 13.168 -9.081 -22.601 1.00 87.69 87 VAL A O 1
ATOM 694 N N . GLY A 1 88 ? 12.760 -6.893 -22.374 1.00 84.50 88 GLY A N 1
ATOM 695 C CA . GLY A 1 88 ? 12.928 -6.546 -23.787 1.00 84.50 88 GLY A CA 1
ATOM 696 C C . GLY A 1 88 ? 11.645 -6.714 -24.610 1.00 84.50 88 GLY A C 1
ATOM 697 O O . GLY A 1 88 ? 10.554 -6.896 -24.071 1.00 84.50 88 GLY A O 1
ATOM 698 N N . ARG A 1 89 ? 11.763 -6.599 -25.939 1.00 84.25 89 ARG A N 1
ATOM 699 C CA . ARG A 1 89 ? 10.644 -6.863 -26.858 1.00 84.25 89 ARG A CA 1
ATOM 700 C C . ARG A 1 89 ? 10.423 -8.369 -26.980 1.00 84.25 89 ARG A C 1
ATOM 702 O O . ARG A 1 89 ? 11.358 -9.095 -27.300 1.00 84.25 89 ARG A O 1
ATOM 709 N N . VAL A 1 90 ? 9.178 -8.798 -26.798 1.00 83.12 90 VAL A N 1
ATOM 710 C CA . VAL A 1 90 ? 8.718 -10.142 -27.168 1.00 83.12 90 VAL A CA 1
ATOM 711 C C . VAL A 1 90 ? 8.209 -10.072 -28.609 1.00 83.12 90 VAL A C 1
ATOM 713 O O . VAL A 1 90 ? 7.431 -9.171 -28.929 1.00 83.12 90 VAL A O 1
ATOM 716 N N . ALA A 1 91 ? 8.717 -10.951 -29.474 1.00 69.81 91 ALA A N 1
ATOM 717 C CA . ALA A 1 91 ? 8.294 -11.088 -30.870 1.00 69.81 91 ALA A CA 1
ATOM 718 C C . ALA A 1 91 ? 7.148 -12.096 -31.006 1.00 69.81 91 ALA A C 1
ATOM 720 O O . ALA A 1 91 ? 7.125 -13.056 -30.202 1.00 69.81 91 ALA A O 1
#

Sequence (91 aa):
MARRTHKDVEYAVDDTHGQQRTFKTFDEAAGFAVAIAAMGHPDVNLDVLIWSKAGARFYGGDEAIEHYNEDPEASVFERLEIRVNFVGRVA

Foldseek 3Di:
DDFDFDPQKWKWKQAPVRDIDIDRGPVVQLVRQQVRQVVPDAWIKIFIAGQDLVSLCVPPRPVSSVQCVVPVPPRTSDIDTDHDDPPDDDD

Secondary structure (DSSP, 8-state):
------TTEEEEEE-TTS-EEEESSHHHHHHHHHHHHHTT-S-EEEEEEE-SHHHHHHHHHHHHHHHHHH-TT-S-SEEEEE---------

Solvent-accessible surface area (backbone atoms only — not comparable to full-atom values): 5349 Å² total; per-residue (Å²): 129,87,88,74,68,50,95,35,35,39,23,33,30,58,46,99,83,73,48,77,45,78,29,62,36,65,70,60,36,50,53,50,42,51,52,48,14,66,74,70,42,76,83,27,46,42,31,36,32,46,76,40,64,68,24,22,34,71,74,58,33,72,63,32,32,55,56,41,68,76,50,69,81,44,79,57,70,45,78,43,83,45,74,63,80,87,87,71,86,83,131